Protein AF-A0A9R1CVY3-F1 (afdb_monomer)

Solvent-accessible surface area (backbone atoms only — not comparable to full-atom values): 4755 Å² total; per-residue (Å²): 143,80,80,85,80,76,74,81,67,75,77,69,82,77,50,75,28,59,76,56,33,56,51,42,80,44,76,82,48,96,72,21,30,20,39,22,42,82,90,66,52,77,54,40,71,57,69,18,61,43,76,44,49,77,29,52,53,33,30,44,36,20,62,52,100,86,45,65,49,42,27,34,75,77,55,47,75,65,132

Mean predicted aligned error: 7.11 Å

Nearest PDB structures (foldseek):
  8bd7-assembly1_V  TM=4.850E-01  e=1.922E+00  Chlamydomonas reinhardtii
  8y6q-assembly1_O  TM=5.117E-01  e=4.426E+00  Drosophila melanogaster
  3pqi-assembly1_A  TM=2.926E-01  e=1.811E+00  Bacteriophage sp.

Organism: NCBI:txid2854755

Sequence (79 aa):
MTAYLTGETAEAEPTPYQKTANCKKYEAELGWYGLMSPSGKVITPPRYCDITAIGYDLYLCKTDDIRGEVLNGKGVRIR

Secondary structure (DSSP, 8-state):
-----------PPPPHHHHH-SSEEEEEETTEEEEE-TTS-BSS-S-BSEEEEEETTEEEEESSSS-EEEEETTSPBP-

Foldseek 3Di:
DDDDPPPPPVPPDADPQSVQAQWDWDDDDVQFIFTDGPVGHTQGDRQFSDWHGPHNFWIWGHNDPVDTFIAGNNRDTDD

Structure (mmCIF, N/CA/C/O backbone):
data_AF-A0A9R1CVY3-F1
#
_entry.id   AF-A0A9R1CVY3-F1
#
loop_
_atom_site.group_PDB
_atom_site.id
_atom_site.type_symbol
_atom_site.label_atom_id
_atom_site.label_alt_id
_atom_site.label_comp_id
_atom_site.label_asym_id
_atom_site.label_entity_id
_atom_site.label_seq_id
_atom_site.pdbx_PDB_ins_code
_atom_site.Cartn_x
_atom_site.Cartn_y
_atom_site.Cartn_z
_atom_site.occupancy
_atom_site.B_iso_or_equiv
_atom_site.auth_seq_id
_atom_site.auth_comp_id
_atom_site.auth_asym_id
_atom_site.auth_atom_id
_atom_site.pdbx_PDB_model_num
ATOM 1 N N . MET A 1 1 ? 36.588 -2.506 10.649 1.00 49.44 1 MET A N 1
ATOM 2 C CA . MET A 1 1 ? 36.291 -1.161 11.172 1.00 49.44 1 MET A CA 1
ATOM 3 C C . MET A 1 1 ? 35.942 -0.279 9.988 1.00 49.44 1 MET A C 1
ATOM 5 O O . MET A 1 1 ? 36.860 0.163 9.321 1.00 49.44 1 MET A O 1
ATOM 9 N N . THR A 1 2 ? 34.659 -0.085 9.693 1.00 37.16 2 THR A N 1
ATOM 10 C CA . THR A 1 2 ? 34.159 1.037 8.879 1.00 37.16 2 THR A CA 1
ATOM 11 C C . THR A 1 2 ? 32.657 1.159 9.121 1.00 37.16 2 THR A C 1
ATOM 13 O O . THR A 1 2 ? 31.955 0.158 9.221 1.00 37.16 2 THR A O 1
ATOM 16 N N . ALA A 1 3 ? 32.232 2.394 9.362 1.00 43.66 3 ALA A N 1
ATOM 17 C CA . ALA A 1 3 ? 31.013 2.780 10.053 1.00 43.66 3 ALA A CA 1
ATOM 18 C C . ALA A 1 3 ? 29.724 2.462 9.283 1.00 43.66 3 ALA A C 1
ATOM 20 O O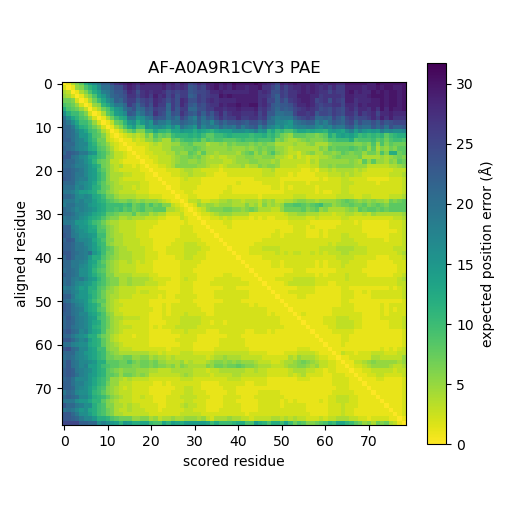 . ALA A 1 3 ? 29.660 2.620 8.066 1.00 43.66 3 ALA A O 1
ATOM 21 N N . TYR A 1 4 ? 28.675 2.113 10.032 1.00 48.81 4 TYR A N 1
ATOM 22 C CA . TYR A 1 4 ? 27.299 2.292 9.587 1.00 48.81 4 TYR A CA 1
ATOM 23 C C . TYR A 1 4 ? 27.061 3.799 9.472 1.00 48.81 4 TYR A C 1
ATOM 25 O O . TYR A 1 4 ? 26.943 4.488 10.483 1.00 48.81 4 TYR A O 1
ATOM 33 N N . LEU A 1 5 ? 27.037 4.322 8.247 1.00 50.22 5 LEU A N 1
ATOM 34 C CA . LEU A 1 5 ? 26.446 5.627 7.984 1.00 50.22 5 LEU A CA 1
ATOM 35 C C . LEU A 1 5 ? 24.935 5.437 8.120 1.00 50.22 5 LEU A C 1
ATOM 37 O O . LEU A 1 5 ? 24.241 5.148 7.148 1.00 50.22 5 LEU A O 1
ATOM 41 N N . THR A 1 6 ? 24.436 5.527 9.350 1.00 50.22 6 THR A N 1
ATOM 42 C CA . THR A 1 6 ? 23.027 5.809 9.599 1.00 50.22 6 THR A CA 1
ATOM 43 C C . THR A 1 6 ? 22.778 7.187 9.012 1.00 50.22 6 THR A C 1
ATOM 45 O O . THR A 1 6 ? 23.065 8.202 9.642 1.00 50.22 6 THR A O 1
ATOM 48 N N . GLY A 1 7 ? 22.350 7.218 7.749 1.00 48.88 7 GLY A N 1
ATOM 49 C CA . GLY A 1 7 ? 21.785 8.413 7.159 1.00 48.88 7 GLY A CA 1
ATOM 50 C C . GLY A 1 7 ? 20.605 8.798 8.031 1.00 48.88 7 GLY A C 1
ATOM 51 O O . GLY A 1 7 ? 19.573 8.136 7.999 1.00 48.88 7 GLY A O 1
ATOM 52 N N . GLU A 1 8 ? 20.791 9.819 8.858 1.00 51.12 8 GLU A N 1
ATOM 53 C CA . GLU A 1 8 ? 19.713 10.508 9.547 1.00 51.12 8 GLU A CA 1
ATOM 54 C C . GLU A 1 8 ? 18.883 11.206 8.464 1.00 51.12 8 GLU A C 1
ATOM 56 O O . GLU A 1 8 ? 19.011 12.400 8.205 1.00 51.12 8 GLU A O 1
ATOM 61 N N . THR A 1 9 ? 18.056 10.445 7.748 1.00 55.28 9 THR A N 1
ATOM 62 C CA . THR A 1 9 ? 16.931 11.032 7.038 1.00 55.28 9 THR A CA 1
ATOM 63 C C . THR A 1 9 ? 16.000 11.525 8.124 1.00 55.28 9 THR A C 1
ATOM 65 O O . THR A 1 9 ? 15.333 10.717 8.767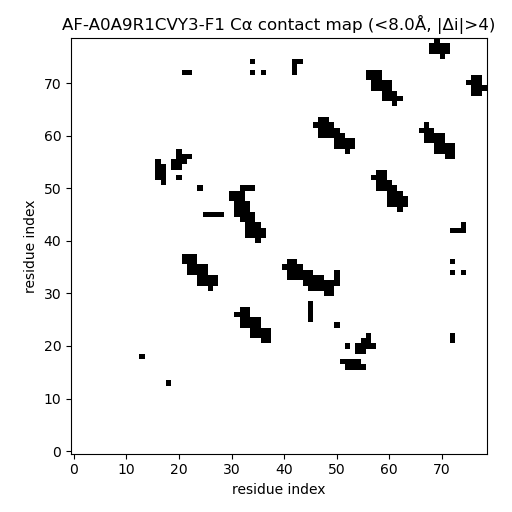 1.00 55.28 9 THR A O 1
ATOM 68 N N . ALA A 1 10 ? 16.003 12.835 8.376 1.00 58.03 10 ALA A N 1
ATOM 69 C CA . ALA A 1 10 ? 14.949 13.474 9.145 1.00 58.03 10 ALA A CA 1
ATOM 70 C C . ALA A 1 10 ? 13.620 12.984 8.558 1.00 58.03 10 ALA A C 1
ATOM 72 O O . ALA A 1 10 ? 13.321 13.274 7.396 1.00 58.03 10 ALA A O 1
ATOM 73 N N . GLU A 1 11 ? 12.892 12.152 9.305 1.00 62.19 11 GLU A N 1
ATOM 74 C CA . GLU A 1 11 ? 11.601 11.659 8.849 1.00 62.19 11 GLU A CA 1
ATOM 75 C C . GLU A 1 11 ? 10.725 12.887 8.622 1.00 62.19 11 GLU A C 1
ATOM 77 O O . GLU A 1 11 ? 10.442 13.648 9.548 1.00 62.19 11 GLU A O 1
ATOM 82 N N . ALA A 1 12 ? 10.389 13.150 7.358 1.00 72.88 12 ALA A N 1
ATOM 83 C CA . ALA A 1 12 ? 9.533 14.269 7.019 1.00 72.88 12 ALA A CA 1
ATOM 84 C C . ALA A 1 12 ? 8.207 14.117 7.773 1.00 72.88 12 ALA A C 1
ATOM 86 O O . ALA A 1 12 ? 7.677 13.009 7.881 1.00 72.88 12 ALA A O 1
ATOM 87 N N . GLU A 1 13 ? 7.669 15.233 8.272 1.00 81.62 13 GLU A N 1
ATOM 88 C CA . GLU A 1 13 ? 6.363 15.247 8.928 1.00 81.62 13 GLU A CA 1
ATOM 89 C C . GLU A 1 13 ? 5.334 14.491 8.073 1.00 81.62 13 GLU A C 1
ATOM 91 O O . GLU A 1 13 ? 5.177 14.806 6.884 1.00 81.62 13 GLU A O 1
ATOM 96 N N . PRO A 1 14 ? 4.623 13.498 8.639 1.00 81.75 14 PRO A N 1
ATOM 97 C CA . PRO A 1 14 ? 3.707 12.698 7.855 1.00 81.75 14 PRO A CA 1
ATOM 98 C C . PRO A 1 14 ? 2.594 13.581 7.296 1.00 81.75 14 PRO A C 1
ATOM 100 O O . PRO A 1 14 ? 1.950 14.359 8.012 1.00 81.75 14 PRO A O 1
ATOM 103 N N . THR A 1 15 ? 2.347 13.426 5.999 1.00 85.31 15 THR A N 1
ATOM 104 C CA . THR A 1 15 ? 1.264 14.097 5.282 1.00 85.31 15 THR A CA 1
ATOM 105 C C . THR A 1 15 ? -0.092 13.793 5.935 1.00 85.31 15 THR A C 1
ATOM 107 O O . THR A 1 15 ? -0.267 12.742 6.567 1.00 85.31 15 THR A O 1
ATOM 110 N N . PRO A 1 16 ? -1.112 14.653 5.750 1.00 87.06 16 PRO A N 1
ATOM 111 C CA . PRO A 1 16 ? -2.464 14.370 6.236 1.00 87.06 16 PRO A CA 1
ATOM 112 C C . PRO A 1 16 ? -3.007 13.011 5.768 1.00 87.06 16 PRO A C 1
ATOM 114 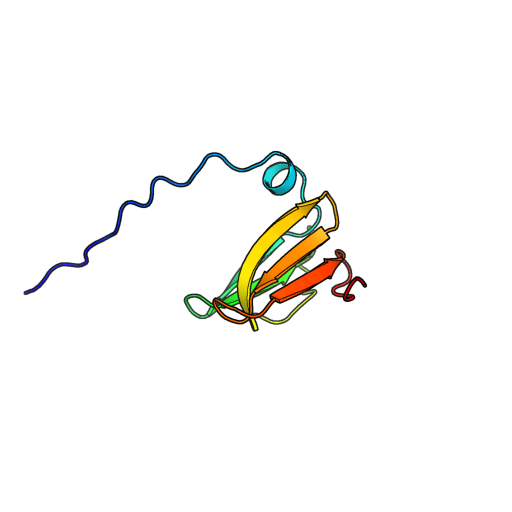O O . PRO A 1 16 ? -3.715 12.337 6.518 1.00 87.06 16 PRO A O 1
ATOM 117 N N . TYR A 1 17 ? -2.635 12.570 4.563 1.00 86.38 17 TYR A N 1
ATOM 118 C CA . TYR A 1 17 ? -3.034 11.268 4.029 1.00 86.38 17 TYR A CA 1
ATOM 119 C C . TYR A 1 17 ? -2.370 10.114 4.770 1.00 86.38 17 TYR A C 1
ATOM 121 O O . TYR A 1 17 ? -3.048 9.156 5.109 1.00 86.38 17 TYR A O 1
ATOM 129 N N . GLN A 1 18 ? -1.087 10.221 5.116 1.00 84.00 18 GLN A N 1
ATOM 130 C CA . GLN A 1 18 ? -0.417 9.208 5.937 1.00 84.00 18 GLN A CA 1
ATOM 131 C C . GLN A 1 18 ? -1.028 9.107 7.343 1.00 84.00 18 GLN A C 1
ATOM 133 O O . GLN A 1 18 ? -1.124 8.009 7.882 1.00 84.00 18 GLN A O 1
ATOM 138 N N . LYS A 1 19 ? -1.501 10.225 7.914 1.00 88.88 19 LYS A N 1
ATOM 139 C CA . LYS A 1 19 ? -2.173 10.242 9.229 1.00 88.88 19 LYS A CA 1
ATOM 140 C C . LYS A 1 19 ? -3.585 9.646 9.205 1.00 88.88 19 LYS A C 1
ATOM 142 O O . LYS A 1 19 ? -4.057 9.174 10.234 1.00 88.88 19 LYS A O 1
ATOM 147 N N . THR A 1 20 ? -4.270 9.699 8.062 1.00 92.06 20 THR A N 1
ATOM 148 C CA . THR A 1 20 ? -5.685 9.297 7.928 1.00 92.06 20 THR A CA 1
ATOM 149 C C . THR A 1 20 ? -5.896 8.044 7.082 1.00 92.06 20 THR A C 1
ATOM 151 O O . THR A 1 20 ? -7.030 7.586 6.965 1.00 92.06 20 THR A O 1
ATOM 154 N N . ALA A 1 21 ? -4.833 7.477 6.510 1.00 95.88 21 ALA A N 1
ATOM 155 C CA . ALA A 1 21 ? -4.885 6.286 5.678 1.00 95.88 21 ALA A CA 1
ATOM 156 C C . ALA A 1 21 ? -5.578 5.119 6.389 1.00 95.88 21 ALA A C 1
ATOM 158 O O . ALA A 1 21 ? -5.267 4.779 7.531 1.00 95.88 21 ALA A O 1
ATOM 159 N N . ASN A 1 22 ? -6.499 4.477 5.677 1.00 97.56 22 ASN A N 1
ATOM 160 C CA . ASN A 1 22 ? -7.220 3.319 6.177 1.00 97.56 22 ASN A CA 1
ATOM 161 C C . ASN A 1 22 ? -6.291 2.101 6.314 1.00 97.56 22 ASN A C 1
ATOM 163 O O . ASN A 1 22 ? -6.308 1.400 7.316 1.00 97.56 22 ASN A O 1
ATOM 167 N N . CYS A 1 23 ? -5.446 1.837 5.324 1.00 97.69 23 CYS A N 1
ATOM 168 C CA . CYS A 1 23 ? -4.513 0.717 5.334 1.00 97.69 23 CYS A CA 1
ATOM 169 C C . CYS A 1 23 ? -3.144 1.148 5.855 1.00 97.69 23 CYS A C 1
ATOM 171 O O . CYS A 1 23 ? -2.702 2.281 5.667 1.00 97.69 23 CYS A O 1
ATOM 173 N N . LYS A 1 24 ? -2.448 0.199 6.476 1.00 96.25 24 LYS A N 1
ATOM 174 C CA . LYS A 1 24 ? -1.098 0.367 7.005 1.00 96.25 24 LYS A CA 1
ATOM 175 C C . LYS A 1 24 ? -0.088 -0.243 6.039 1.00 96.25 24 LYS A C 1
ATOM 177 O O . LYS A 1 24 ? -0.317 -1.328 5.500 1.00 96.25 24 LYS A O 1
ATOM 182 N N . LYS A 1 25 ? 1.043 0.439 5.862 1.00 96.25 25 LYS A N 1
ATOM 183 C CA . LYS A 1 25 ? 2.258 -0.151 5.295 1.00 96.25 25 LYS A CA 1
ATOM 184 C C . LYS A 1 25 ? 2.861 -1.095 6.336 1.00 96.25 25 LYS A C 1
ATOM 186 O O . LYS A 1 25 ? 2.980 -0.708 7.496 1.00 96.25 25 LYS A O 1
ATOM 191 N N . TYR A 1 26 ? 3.245 -2.299 5.932 1.00 96.56 26 TYR A N 1
ATOM 192 C CA . TYR A 1 26 ? 4.044 -3.209 6.753 1.00 96.56 26 TYR A CA 1
ATOM 193 C C . TYR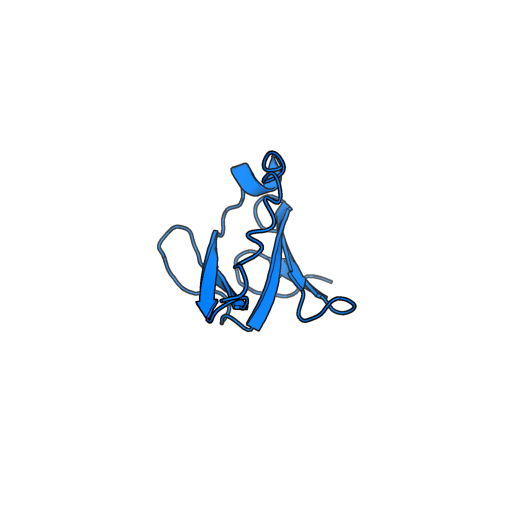 A 1 26 ? 5.311 -3.607 6.004 1.00 96.56 26 TYR A C 1
ATOM 195 O O . TYR A 1 26 ? 5.310 -3.656 4.776 1.00 96.56 26 TYR A O 1
ATOM 203 N N . GLU A 1 27 ? 6.371 -3.901 6.748 1.00 96.62 27 GLU A N 1
ATOM 204 C CA . GLU A 1 27 ? 7.630 -4.440 6.236 1.00 96.62 27 GLU A CA 1
ATOM 205 C C . GLU A 1 27 ? 7.754 -5.894 6.696 1.00 96.62 27 GLU A C 1
ATOM 207 O O . GLU A 1 27 ? 7.514 -6.191 7.867 1.00 96.62 27 GLU A O 1
ATOM 212 N N . ALA A 1 28 ? 8.062 -6.804 5.774 1.00 88.06 28 ALA A N 1
ATOM 213 C CA . ALA A 1 28 ? 8.262 -8.225 6.091 1.00 88.06 28 ALA A CA 1
ATOM 214 C C . ALA A 1 28 ? 9.640 -8.744 5.665 1.00 88.06 28 ALA A C 1
ATOM 216 O O . ALA A 1 28 ? 10.138 -9.695 6.262 1.00 88.06 28 ALA A O 1
ATOM 217 N N . GLU A 1 29 ? 10.266 -8.095 4.686 1.00 85.94 29 GLU A N 1
ATOM 218 C CA . GLU A 1 29 ? 11.662 -8.284 4.296 1.00 85.94 29 GLU A CA 1
ATOM 219 C C . GLU A 1 29 ? 12.307 -6.898 4.198 1.00 85.94 29 GLU A C 1
ATOM 221 O O . GLU A 1 29 ? 11.610 -5.923 3.919 1.0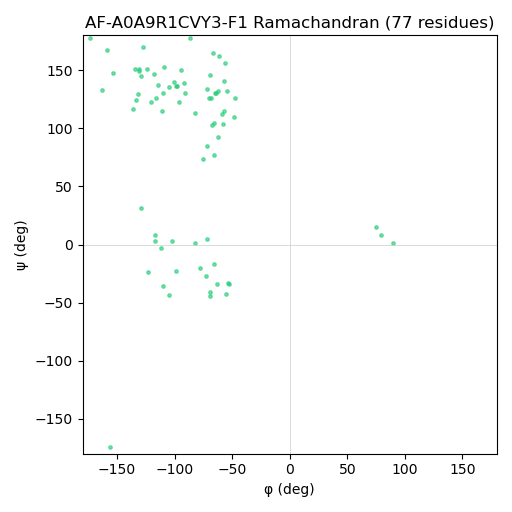0 85.94 29 GLU A O 1
ATOM 226 N N . LEU A 1 30 ? 13.617 -6.797 4.443 1.00 90.81 30 LEU A N 1
ATOM 227 C CA . LEU A 1 30 ? 14.315 -5.510 4.505 1.00 90.81 30 LEU A CA 1
ATOM 228 C C . LEU A 1 30 ? 14.125 -4.716 3.199 1.00 90.81 30 LEU A C 1
ATOM 230 O O . LEU A 1 30 ? 14.595 -5.142 2.143 1.00 90.81 30 LEU A O 1
ATOM 234 N N . GLY A 1 31 ? 13.451 -3.568 3.283 1.00 91.06 31 GLY A N 1
ATOM 235 C CA . GLY A 1 31 ? 13.158 -2.688 2.147 1.00 91.06 31 GLY A CA 1
ATOM 236 C C . GLY A 1 31 ? 11.985 -3.126 1.260 1.00 91.06 31 GLY A C 1
ATOM 237 O O . GLY A 1 31 ? 11.771 -2.520 0.210 1.00 91.06 31 GLY A O 1
ATOM 238 N N . TRP A 1 32 ? 11.220 -4.146 1.663 1.00 95.38 32 TRP A N 1
ATOM 239 C CA . TRP A 1 32 ? 10.061 -4.644 0.922 1.00 95.38 32 TRP A CA 1
ATOM 240 C C . TRP A 1 32 ? 8.776 -4.568 1.744 1.00 95.38 32 TRP A C 1
ATOM 242 O O . TRP A 1 32 ? 8.625 -5.163 2.818 1.00 95.38 32 TRP A O 1
ATOM 252 N N . TYR A 1 33 ? 7.805 -3.854 1.179 1.00 97.75 33 TYR A N 1
ATOM 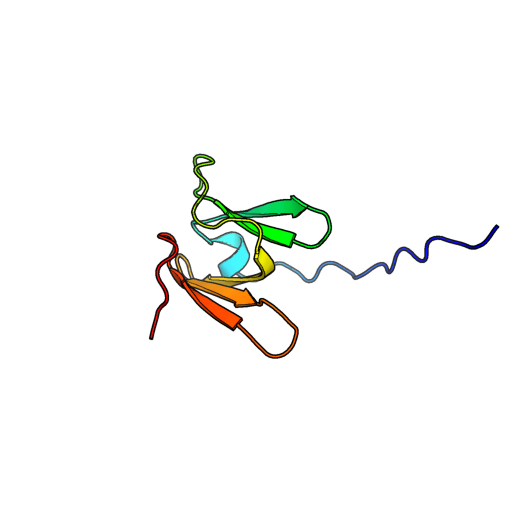253 C CA . TYR A 1 33 ? 6.592 -3.438 1.860 1.00 97.75 33 TYR A CA 1
ATOM 254 C C . TYR A 1 33 ? 5.331 -4.009 1.224 1.00 97.75 33 TYR A C 1
ATOM 256 O O . TYR A 1 33 ? 5.233 -4.173 0.003 1.00 97.75 33 TYR A O 1
ATOM 264 N N . GLY A 1 34 ? 4.336 -4.273 2.069 1.00 98.06 34 GLY A N 1
ATOM 265 C CA . GLY A 1 34 ? 2.975 -4.626 1.673 1.00 98.06 34 GLY A CA 1
ATOM 266 C C . GLY A 1 34 ? 1.933 -3.739 2.355 1.00 98.06 34 GLY A C 1
ATOM 267 O O . GLY A 1 34 ? 2.235 -2.972 3.273 1.00 98.06 34 GLY A O 1
ATOM 268 N N . LEU A 1 35 ? 0.685 -3.841 1.897 1.00 98.00 35 LEU A N 1
ATOM 269 C CA . LEU A 1 35 ? -0.475 -3.198 2.514 1.00 98.00 35 LEU A CA 1
ATOM 270 C C . LEU A 1 35 ? -1.221 -4.197 3.386 1.00 98.00 35 LEU A C 1
ATOM 272 O O . LEU A 1 35 ? -1.495 -5.326 2.975 1.00 98.00 35 LEU A O 1
ATOM 276 N N . MET A 1 36 ? -1.622 -3.751 4.570 1.00 98.19 36 MET A N 1
ATOM 277 C CA . MET A 1 36 ? -2.514 -4.486 5.455 1.00 98.19 36 MET A CA 1
ATOM 278 C C . MET A 1 36 ? -3.648 -3.590 5.950 1.00 98.19 36 MET A C 1
ATOM 280 O O . MET A 1 36 ? -3.499 -2.381 6.110 1.00 98.19 36 MET A O 1
ATOM 284 N N . SER A 1 37 ? -4.801 -4.193 6.204 1.00 97.44 37 SER A N 1
ATOM 285 C CA . SER A 1 37 ? -5.950 -3.515 6.811 1.00 97.44 37 SER A CA 1
ATOM 286 C C . SER A 1 37 ? -5.671 -3.101 8.270 1.00 97.44 37 SER A C 1
ATOM 288 O O . SER A 1 37 ? -4.764 -3.660 8.898 1.00 97.44 37 SER A O 1
ATOM 290 N N . PRO A 1 38 ? -6.486 -2.206 8.871 1.00 96.19 38 PRO A N 1
ATOM 291 C CA . PRO A 1 38 ? -6.377 -1.850 10.289 1.00 96.19 38 PRO A CA 1
ATOM 292 C C . PRO A 1 38 ? -6.384 -3.041 11.247 1.00 96.19 38 PRO A C 1
ATOM 294 O O . PRO A 1 38 ? -5.719 -2.990 12.281 1.00 96.19 38 PRO A O 1
ATOM 297 N N . SER A 1 39 ? -7.126 -4.098 10.898 1.00 96.94 39 SER A N 1
ATOM 298 C CA . SER A 1 39 ? -7.268 -5.322 11.691 1.00 96.94 39 SER A CA 1
ATOM 299 C C . SER A 1 39 ? -6.118 -6.316 11.505 1.00 96.94 39 SER A C 1
ATOM 301 O O . SER A 1 39 ? -6.145 -7.391 12.095 1.00 96.94 39 SER A O 1
ATOM 303 N N . GLY A 1 40 ? -5.115 -5.989 10.685 1.00 96.38 40 GLY A N 1
ATOM 304 C CA . GLY A 1 40 ? -3.944 -6.833 10.456 1.00 96.38 40 GLY A CA 1
ATOM 305 C C . GLY A 1 40 ? -4.084 -7.836 9.305 1.00 96.38 40 GLY A C 1
ATOM 306 O O . GLY A 1 40 ? -3.145 -8.575 9.023 1.00 96.38 40 GLY A O 1
ATOM 307 N N . LYS A 1 41 ? -5.214 -7.864 8.584 1.00 97.94 41 LYS A N 1
ATOM 308 C CA . LYS A 1 41 ? -5.340 -8.693 7.372 1.00 97.94 41 LYS A CA 1
ATOM 309 C C . LYS A 1 41 ? -4.448 -8.147 6.253 1.00 97.94 41 LYS A C 1
ATOM 311 O O . LYS A 1 41 ? -4.608 -6.986 5.875 1.00 97.94 41 LYS A O 1
ATOM 316 N N . VAL A 1 42 ? -3.587 -8.996 5.694 1.00 98.00 42 VAL A N 1
ATOM 317 C CA . VAL A 1 42 ? -2.760 -8.697 4.514 1.00 98.00 42 VAL A CA 1
ATOM 318 C C . VAL A 1 42 ? -3.649 -8.450 3.290 1.00 98.00 42 VAL A C 1
ATOM 320 O O . VAL A 1 42 ? -4.550 -9.237 2.995 1.00 98.00 42 VAL A O 1
ATOM 323 N N . ILE A 1 43 ? -3.393 -7.345 2.591 1.00 98.38 43 ILE A N 1
ATOM 324 C CA . ILE A 1 43 ? -4.076 -6.935 1.355 1.00 98.38 43 ILE A CA 1
ATOM 325 C C . ILE A 1 43 ? -3.164 -7.181 0.153 1.00 98.38 43 ILE A C 1
ATOM 327 O O . ILE A 1 43 ? -3.611 -7.720 -0.858 1.00 98.38 43 ILE A O 1
ATOM 331 N N . THR A 1 44 ? -1.882 -6.829 0.265 1.00 98.06 44 THR A N 1
ATOM 332 C CA . THR A 1 44 ? -0.865 -7.139 -0.746 1.00 98.06 44 THR A CA 1
ATOM 333 C C . THR A 1 44 ? 0.354 -7.798 -0.099 1.00 98.06 44 THR A C 1
ATOM 335 O O . THR A 1 44 ? 0.696 -7.428 1.020 1.00 98.06 44 THR A O 1
ATOM 338 N N . PRO A 1 45 ? 1.024 -8.754 -0.775 1.00 97.31 45 PRO A N 1
ATOM 339 C CA . PRO A 1 45 ? 2.330 -9.261 -0.348 1.00 97.31 45 PRO A CA 1
ATOM 340 C C . PRO A 1 45 ? 3.398 -8.151 -0.335 1.00 97.31 45 PRO A C 1
ATOM 342 O O . PRO A 1 45 ? 3.207 -7.129 -1.007 1.00 97.31 45 PRO A O 1
ATOM 345 N N . PRO A 1 46 ? 4.534 -8.363 0.361 1.00 96.88 46 PRO A N 1
ATOM 346 C CA . PRO A 1 46 ? 5.613 -7.388 0.465 1.00 96.88 46 PRO A CA 1
ATOM 347 C C . PRO A 1 46 ? 6.427 -7.314 -0.839 1.00 96.88 46 PRO A C 1
ATOM 349 O O . PRO A 1 46 ? 7.515 -7.862 -0.936 1.00 96.88 46 PRO A O 1
ATOM 352 N N . ARG A 1 47 ? 5.862 -6.703 -1.885 1.00 96.31 47 ARG A N 1
ATOM 353 C CA . ARG A 1 47 ? 6.449 -6.656 -3.242 1.00 96.31 47 ARG A CA 1
ATOM 354 C C . ARG A 1 47 ? 6.785 -5.248 -3.730 1.00 96.31 47 ARG A C 1
ATOM 356 O O . ARG A 1 47 ? 7.064 -5.064 -4.913 1.00 96.31 47 ARG A O 1
ATOM 363 N N . TYR A 1 48 ? 6.677 -4.258 -2.852 1.00 97.50 48 TYR A N 1
ATOM 364 C CA . TYR A 1 48 ? 6.899 -2.857 -3.185 1.00 97.50 48 TYR A CA 1
ATOM 365 C C . TYR A 1 48 ? 8.122 -2.322 -2.457 1.00 97.50 48 TYR A C 1
ATOM 367 O O . TYR A 1 48 ? 8.277 -2.578 -1.267 1.00 97.50 48 TYR A O 1
ATOM 375 N N . CYS A 1 49 ? 8.953 -1.551 -3.154 1.00 96.44 49 CYS A N 1
ATOM 376 C CA . CYS A 1 49 ? 10.080 -0.849 -2.544 1.00 96.44 49 CYS A CA 1
ATOM 377 C C . CYS A 1 49 ? 9.637 0.415 -1.791 1.00 96.44 49 CYS A C 1
ATOM 379 O O . CYS A 1 49 ? 10.348 0.891 -0.915 1.00 96.44 49 CYS A O 1
ATOM 381 N N . ASP A 1 50 ? 8.448 0.948 -2.096 1.00 96.38 50 ASP A N 1
ATOM 382 C CA . ASP A 1 50 ? 7.829 2.030 -1.335 1.00 96.38 50 ASP A CA 1
ATOM 383 C C . ASP A 1 50 ? 6.300 2.008 -1.466 1.00 96.38 50 ASP A C 1
ATOM 385 O O . ASP A 1 50 ? 5.741 1.629 -2.501 1.00 96.38 50 ASP A O 1
ATOM 389 N N . ILE A 1 51 ? 5.618 2.437 -0.402 1.00 96.88 51 ILE A N 1
ATOM 390 C CA . ILE A 1 51 ? 4.169 2.631 -0.374 1.00 96.88 51 ILE A CA 1
ATOM 391 C C . ILE A 1 51 ? 3.871 3.951 0.327 1.00 96.88 51 ILE A C 1
ATOM 393 O O . ILE A 1 51 ? 4.096 4.098 1.531 1.00 96.88 51 ILE A O 1
ATOM 397 N N . THR A 1 52 ? 3.288 4.883 -0.421 1.00 95.81 52 THR A N 1
ATOM 398 C CA . THR A 1 52 ? 2.883 6.195 0.083 1.00 95.81 52 THR A CA 1
ATOM 399 C C . THR A 1 52 ? 1.368 6.343 -0.010 1.00 95.81 52 THR A C 1
ATOM 401 O O . THR A 1 52 ? 0.777 6.178 -1.078 1.00 95.81 52 THR A O 1
ATOM 404 N N . ALA A 1 53 ? 0.720 6.671 1.109 1.00 96.62 53 ALA A N 1
ATOM 405 C CA . ALA A 1 53 ? -0.692 7.035 1.105 1.00 96.62 53 ALA A CA 1
ATOM 406 C C . ALA A 1 53 ? -0.877 8.399 0.424 1.00 96.62 53 ALA A C 1
ATOM 408 O O . ALA A 1 53 ? -0.254 9.384 0.817 1.00 96.62 53 ALA A O 1
ATOM 409 N N . ILE A 1 54 ? -1.749 8.446 -0.581 1.00 95.88 54 ILE A N 1
ATOM 410 C CA . ILE A 1 54 ? -2.093 9.660 -1.345 1.00 95.88 54 ILE A CA 1
ATOM 411 C C . ILE A 1 54 ? -3.572 10.050 -1.180 1.00 95.88 54 ILE A C 1
ATOM 413 O O . ILE A 1 54 ? -4.043 11.006 -1.787 1.00 95.88 54 ILE A O 1
ATOM 417 N N . GLY A 1 55 ? -4.309 9.303 -0.355 1.00 95.69 55 GLY A N 1
ATOM 418 C CA . GLY A 1 55 ? -5.692 9.544 0.040 1.00 95.69 55 GLY A CA 1
ATOM 419 C C . GLY A 1 55 ? -6.121 8.543 1.117 1.00 95.69 55 GLY A C 1
ATOM 420 O O . GLY A 1 55 ? -5.354 7.647 1.465 1.00 95.69 55 GLY A O 1
ATOM 421 N N . TYR A 1 56 ? -7.353 8.669 1.626 1.00 95.62 56 TYR A N 1
ATOM 422 C CA . TYR A 1 56 ? -7.878 7.786 2.684 1.00 95.62 56 TYR A CA 1
ATOM 423 C C . TYR A 1 56 ? -7.798 6.297 2.311 1.00 95.62 56 TYR A C 1
ATOM 425 O O . TYR A 1 56 ? -7.403 5.466 3.124 1.00 95.62 56 TYR A O 1
ATOM 433 N N . ASP A 1 57 ? -8.142 5.970 1.065 1.00 97.25 57 ASP A N 1
ATOM 434 C CA . ASP A 1 57 ? -8.144 4.603 0.544 1.00 97.25 57 ASP A CA 1
ATOM 435 C C . ASP A 1 57 ? -7.382 4.503 -0.784 1.00 97.25 57 ASP A C 1
ATOM 437 O O . ASP A 1 57 ? -7.762 3.716 -1.640 1.00 97.25 57 ASP A O 1
ATOM 441 N N . LEU A 1 58 ? -6.346 5.331 -0.979 1.00 97.69 58 LEU A N 1
ATOM 442 C CA . LEU A 1 58 ? -5.526 5.370 -2.196 1.00 97.69 58 LEU A CA 1
ATOM 443 C C . LEU A 1 58 ? -4.035 5.363 -1.850 1.00 97.69 58 LEU A C 1
ATOM 445 O O . LEU A 1 58 ? -3.563 6.184 -1.060 1.00 97.69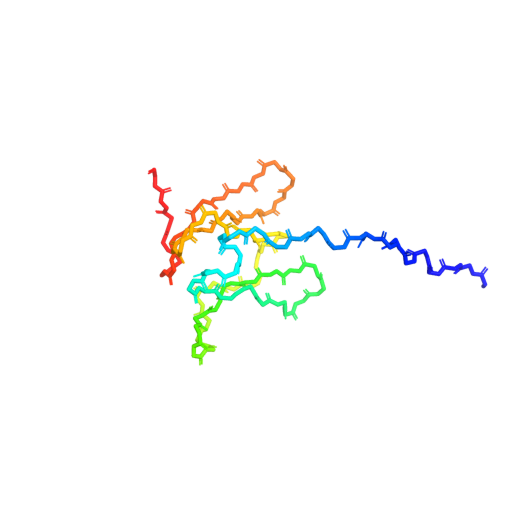 58 LEU A O 1
ATOM 449 N N . TYR A 1 59 ? -3.293 4.464 -2.492 1.00 97.94 59 TYR A N 1
ATOM 450 C CA . TYR A 1 59 ? -1.895 4.185 -2.173 1.00 97.94 59 TYR A CA 1
ATOM 451 C C . TYR A 1 59 ? -1.073 4.132 -3.453 1.00 97.94 59 TYR A C 1
ATOM 453 O O . TYR A 1 59 ? -1.385 3.351 -4.350 1.00 97.94 59 TYR A O 1
ATOM 461 N N . LEU A 1 60 ? -0.022 4.947 -3.531 1.00 97.25 60 LEU A N 1
ATOM 462 C CA . LEU A 1 60 ? 1.000 4.833 -4.563 1.00 97.25 60 LEU A CA 1
ATOM 463 C C . LEU A 1 60 ? 1.994 3.753 -4.136 1.00 97.25 60 LEU A C 1
ATOM 465 O O . LEU A 1 60 ? 2.714 3.929 -3.154 1.00 97.25 60 LEU A O 1
ATOM 469 N N . CYS A 1 61 ? 2.024 2.652 -4.876 1.00 97.62 61 CYS A N 1
ATOM 470 C CA . CYS A 1 61 ? 2.873 1.500 -4.612 1.00 97.62 61 CYS A CA 1
ATOM 471 C C . CYS A 1 61 ? 3.947 1.401 -5.699 1.00 97.62 61 CYS A C 1
ATOM 473 O O . CYS A 1 61 ? 3.622 1.190 -6.868 1.00 97.62 61 CYS A O 1
ATOM 475 N N . LYS A 1 62 ? 5.220 1.562 -5.332 1.00 97.88 62 LYS A N 1
ATOM 476 C CA . LYS A 1 62 ? 6.358 1.512 -6.260 1.00 97.88 62 LYS A CA 1
ATOM 477 C C . LYS A 1 62 ? 7.017 0.140 -6.243 1.00 97.88 62 LYS A C 1
ATOM 479 O O . LYS A 1 62 ? 7.222 -0.430 -5.175 1.00 97.88 62 LYS A O 1
ATOM 484 N N . THR A 1 63 ? 7.349 -0.397 -7.412 1.00 95.75 63 THR A N 1
ATOM 485 C CA . THR A 1 63 ? 8.134 -1.643 -7.533 1.00 95.75 63 THR A CA 1
ATOM 486 C C . THR A 1 63 ? 9.611 -1.372 -7.799 1.00 95.75 63 THR A C 1
ATOM 488 O O . THR A 1 63 ? 10.445 -2.227 -7.530 1.00 95.75 63 THR A O 1
ATOM 491 N N . ASP A 1 64 ? 9.920 -0.197 -8.346 1.00 93.88 64 ASP A N 1
ATOM 492 C CA . ASP A 1 64 ? 11.262 0.347 -8.538 1.00 93.88 64 ASP A CA 1
ATOM 493 C C . ASP A 1 64 ? 11.161 1.888 -8.630 1.00 93.88 64 ASP A C 1
ATOM 495 O O . ASP A 1 64 ? 10.084 2.457 -8.427 1.00 93.88 64 ASP A O 1
ATOM 499 N N . ASP A 1 65 ? 12.262 2.579 -8.929 1.00 90.25 65 ASP A N 1
ATOM 500 C CA . ASP A 1 65 ? 12.289 4.050 -9.013 1.00 90.25 65 ASP A CA 1
ATOM 501 C C . ASP A 1 65 ? 11.449 4.630 -10.167 1.00 90.25 65 ASP A C 1
ATOM 503 O O . ASP A 1 65 ? 11.128 5.820 -10.170 1.00 90.25 65 ASP A O 1
ATOM 507 N N . ILE A 1 66 ? 11.084 3.804 -11.152 1.00 93.06 66 ILE A N 1
ATOM 508 C CA . ILE A 1 66 ? 10.417 4.206 -12.397 1.00 93.06 66 ILE A CA 1
ATOM 509 C C . ILE A 1 66 ? 8.961 3.723 -12.417 1.00 93.06 66 ILE A C 1
ATOM 511 O O . ILE A 1 66 ? 8.075 4.396 -12.948 1.00 93.06 66 ILE A O 1
ATOM 515 N N . ARG A 1 67 ? 8.697 2.540 -11.862 1.00 95.25 67 ARG A N 1
ATOM 516 C CA . ARG A 1 67 ? 7.423 1.831 -11.952 1.00 95.25 67 ARG A CA 1
ATOM 517 C C . ARG A 1 67 ? 6.638 1.922 -10.654 1.00 95.25 67 ARG A C 1
ATOM 519 O O . ARG A 1 67 ? 7.141 1.648 -9.565 1.00 95.25 67 ARG A O 1
ATOM 526 N N . GLY A 1 68 ? 5.346 2.190 -10.798 1.00 94.81 68 GLY A N 1
ATOM 527 C CA . GLY A 1 68 ? 4.394 2.100 -9.706 1.00 94.81 68 GLY A CA 1
ATOM 528 C C . GLY A 1 68 ? 2.962 1.939 -10.191 1.00 94.81 68 GLY A C 1
ATOM 529 O O . GLY A 1 68 ? 2.642 2.116 -11.368 1.00 94.81 68 GLY A O 1
ATOM 530 N N . GLU A 1 69 ? 2.094 1.591 -9.255 1.00 97.38 69 GLU A N 1
ATOM 531 C CA . GLU A 1 69 ? 0.658 1.477 -9.449 1.00 97.38 69 GLU A CA 1
ATOM 532 C C . GLU A 1 69 ? -0.083 2.158 -8.301 1.00 97.38 69 GLU A C 1
ATOM 534 O O . GLU A 1 69 ? 0.416 2.233 -7.180 1.00 97.38 69 GLU A O 1
ATOM 539 N N . VAL A 1 70 ? -1.281 2.668 -8.584 1.00 97.94 70 VAL A N 1
ATOM 540 C CA . VAL A 1 70 ? -2.177 3.170 -7.543 1.00 97.94 70 VAL A CA 1
ATOM 541 C C . VAL A 1 70 ? -3.162 2.070 -7.194 1.00 97.94 70 VAL A C 1
ATOM 543 O O . VAL A 1 70 ? -3.888 1.587 -8.066 1.00 97.94 70 VAL A O 1
ATOM 546 N N . LEU A 1 71 ? -3.191 1.682 -5.924 1.00 98.38 71 LEU A N 1
ATOM 547 C CA . LEU A 1 71 ? -4.138 0.713 -5.388 1.00 98.38 71 LEU A CA 1
ATOM 548 C C . LEU A 1 71 ? -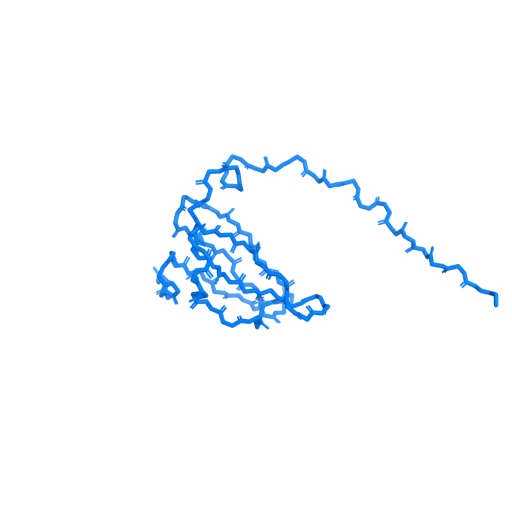5.155 1.395 -4.478 1.00 98.38 71 LEU A C 1
ATOM 550 O O . LEU A 1 71 ? -4.842 2.396 -3.833 1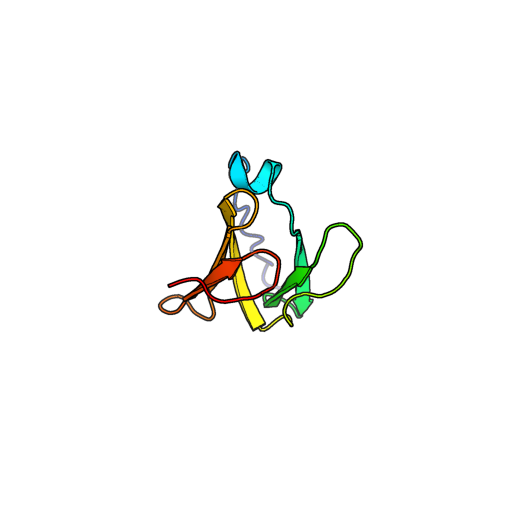.00 98.38 71 LEU A O 1
ATOM 554 N N . ASN A 1 72 ? -6.349 0.810 -4.377 1.00 98.12 72 ASN A N 1
ATOM 555 C CA . ASN A 1 72 ? -7.257 1.100 -3.270 1.00 98.12 72 ASN A CA 1
ATOM 556 C C . ASN A 1 72 ? -6.987 0.216 -2.038 1.00 98.12 72 ASN A C 1
ATOM 558 O O . ASN A 1 72 ? -6.160 -0.697 -2.090 1.00 98.12 72 ASN A O 1
ATOM 562 N N . GLY A 1 73 ? -7.724 0.411 -0.939 1.00 97.38 73 GLY A N 1
ATOM 563 C CA . GLY A 1 73 ? -7.570 -0.392 0.285 1.00 97.38 73 GLY A CA 1
ATOM 564 C C . GLY A 1 73 ? -8.086 -1.825 0.191 1.00 97.38 73 GLY A C 1
ATOM 565 O O . GLY A 1 73 ? -8.077 -2.563 1.173 1.00 97.38 73 GLY A O 1
ATOM 566 N N . LYS A 1 74 ? -8.528 -2.255 -0.993 1.00 97.69 74 LYS A N 1
ATOM 567 C CA . LYS A 1 74 ? -8.796 -3.663 -1.314 1.00 97.69 74 LYS A CA 1
ATOM 568 C C . LYS A 1 74 ? -7.680 -4.286 -2.156 1.00 97.69 74 LYS A C 1
ATOM 570 O O . LYS A 1 74 ? -7.810 -5.438 -2.557 1.00 97.69 74 LYS A O 1
ATOM 575 N N . GLY A 1 75 ? -6.607 -3.543 -2.438 1.00 97.50 75 GLY A N 1
ATOM 576 C CA . GLY A 1 75 ? -5.500 -3.992 -3.281 1.00 97.50 75 GLY A CA 1
ATOM 577 C C . GLY A 1 75 ? -5.835 -4.005 -4.773 1.00 97.50 75 GLY A C 1
ATOM 578 O O . GLY A 1 75 ? -5.127 -4.638 -5.551 1.00 97.50 75 GLY A O 1
ATOM 579 N N . VAL A 1 76 ? -6.921 -3.339 -5.183 1.00 98.19 76 VAL A N 1
ATOM 580 C CA . VAL A 1 76 ? -7.343 -3.264 -6.585 1.00 98.19 76 VAL A CA 1
ATOM 581 C C . VAL A 1 76 ? -6.721 -2.034 -7.229 1.00 98.19 76 VAL A C 1
ATOM 583 O O . VAL A 1 76 ? -6.831 -0.929 -6.696 1.00 98.19 76 VAL A O 1
ATOM 586 N N . ARG A 1 77 ? -6.097 -2.228 -8.393 1.00 97.56 77 ARG A N 1
ATOM 587 C CA . ARG A 1 77 ? -5.511 -1.144 -9.180 1.00 97.56 77 ARG A CA 1
ATOM 588 C C . ARG A 1 77 ? -6.585 -0.183 -9.686 1.00 97.56 77 ARG A C 1
ATOM 590 O O . ARG A 1 77 ? -7.568 -0.613 -10.290 1.00 97.56 77 ARG A O 1
ATOM 597 N N . ILE A 1 78 ? -6.361 1.109 -9.474 1.00 95.69 78 ILE A N 1
ATOM 598 C CA . ILE A 1 78 ? -7.192 2.198 -9.992 1.00 95.69 78 ILE A CA 1
ATOM 599 C C . ILE A 1 78 ? -6.626 2.661 -11.345 1.00 95.69 78 ILE A C 1
ATOM 601 O O . ILE A 1 78 ? -5.406 2.696 -11.527 1.00 95.69 78 ILE A O 1
ATOM 605 N N . ARG A 1 79 ? -7.518 2.929 -12.307 1.00 82.06 79 ARG A N 1
ATOM 606 C CA . ARG A 1 79 ? -7.201 3.444 -13.649 1.00 82.06 79 ARG A CA 1
ATOM 607 C C . ARG A 1 79 ? -7.420 4.944 -13.723 1.00 82.06 79 ARG A C 1
ATOM 609 O O . ARG A 1 79 ? -8.371 5.408 -13.059 1.00 82.06 79 ARG A O 1
#

Radius of gyration: 13.86 Å; Cα contacts (8 Å, |Δi|>4): 146; chains: 1; bounding box: 45×24×25 Å

pLDDT: mean 88.33, std 16.15, range [37.16, 98.38]